Protein AF-A0A4Q2DXU7-F1 (afdb_monomer_lite)

InterPro domains:
  IPR001356 Homeodomain [PF00046] (31-66)
  IPR001356 Homeodomain [PS50071] (28-76)
  IPR001356 Homeodomain [cd00086] (31-65)
  IPR009057 Homedomain-like superfamily [SSF46689] (8-70)

Sequence (76 aa):
MDSVSSLSRTSSAASFSSSDDITPSAINASRRTRKRFTNVQLTMLETLFHRNSHPSREEREAVAKAGDISSSSSGK

Structure (mmCIF, N/CA/C/O backbone):
data_AF-A0A4Q2DXU7-F1
#
_entry.id   AF-A0A4Q2DXU7-F1
#
loop_
_atom_site.group_PDB
_atom_site.id
_atom_site.type_symbol
_atom_site.label_atom_id
_atom_site.label_alt_id
_atom_site.label_comp_id
_atom_site.label_asym_id
_atom_site.label_entity_id
_atom_site.label_seq_id
_atom_site.pdbx_PDB_ins_code
_atom_site.Cartn_x
_atom_site.Cartn_y
_atom_site.Cartn_z
_atom_site.occupancy
_atom_site.B_iso_or_equiv
_atom_site.auth_seq_id
_atom_site.auth_comp_id
_atom_site.auth_asym_id
_atom_site.auth_atom_id
_atom_site.pdbx_PDB_model_num
ATOM 1 N N . MET A 1 1 ? 17.700 48.902 27.924 1.00 52.19 1 MET A N 1
ATOM 2 C CA . MET A 1 1 ? 16.922 48.289 26.832 1.00 52.19 1 MET A CA 1
ATOM 3 C C . MET A 1 1 ? 17.787 48.569 25.616 1.00 52.19 1 MET A C 1
ATOM 5 O O . MET A 1 1 ? 18.042 49.737 25.391 1.00 52.19 1 MET A O 1
ATOM 9 N N . ASP A 1 2 ? 18.504 47.631 24.998 1.00 40.16 2 ASP A N 1
ATOM 10 C CA . ASP A 1 2 ? 18.125 46.261 24.639 1.00 40.16 2 ASP A CA 1
ATOM 11 C C . ASP A 1 2 ? 19.403 45.407 24.562 1.00 40.16 2 ASP A C 1
ATOM 13 O O . ASP A 1 2 ? 20.354 45.731 23.854 1.00 40.16 2 ASP A O 1
ATOM 17 N N . SER A 1 3 ? 19.454 44.317 25.326 1.00 53.25 3 SER A N 1
ATOM 18 C CA . SER A 1 3 ? 20.534 43.339 25.224 1.00 53.25 3 SER A CA 1
ATOM 19 C C . SER A 1 3 ? 20.221 42.432 24.038 1.00 53.25 3 SER A C 1
ATOM 21 O O . SER A 1 3 ? 19.418 41.506 24.156 1.00 53.25 3 SER A O 1
ATOM 23 N N . VAL A 1 4 ? 20.816 42.700 22.874 1.00 57.28 4 VAL A N 1
ATOM 24 C CA . VAL A 1 4 ? 20.821 41.724 21.780 1.00 57.28 4 VAL A CA 1
ATOM 25 C C . VAL A 1 4 ? 21.821 40.630 22.138 1.00 57.28 4 VAL A C 1
ATOM 27 O O . VAL A 1 4 ? 22.982 40.644 21.737 1.00 57.28 4 VAL A O 1
ATOM 30 N N . SER A 1 5 ? 21.361 39.670 22.944 1.00 59.22 5 SER A N 1
ATOM 31 C CA . SER A 1 5 ? 21.958 38.339 22.991 1.00 59.22 5 SER A CA 1
ATOM 32 C C . SER A 1 5 ? 21.879 37.779 21.576 1.00 59.22 5 SER A C 1
ATOM 34 O O . SER A 1 5 ? 20.868 37.212 21.161 1.00 59.22 5 SER A O 1
ATOM 36 N N . SER A 1 6 ? 22.933 38.035 20.802 1.00 63.09 6 SER A N 1
ATOM 37 C CA . SER A 1 6 ? 23.159 37.405 19.517 1.00 63.09 6 SER A CA 1
ATOM 38 C C . SER A 1 6 ? 23.292 35.924 19.815 1.00 63.09 6 SER A C 1
ATOM 40 O O . SER A 1 6 ? 24.317 35.459 20.312 1.00 63.09 6 SER A O 1
ATOM 42 N N . LEU A 1 7 ? 22.188 35.204 19.621 1.00 61.06 7 LEU A N 1
ATOM 43 C CA . LEU A 1 7 ? 22.163 33.756 19.595 1.00 61.06 7 LEU A CA 1
ATOM 44 C C . LEU A 1 7 ? 23.219 33.356 18.573 1.00 61.06 7 LEU A C 1
ATOM 46 O O . LEU A 1 7 ? 22.983 33.470 17.369 1.00 61.06 7 LEU A O 1
ATOM 50 N N . SER A 1 8 ? 24.385 32.930 19.058 1.00 54.12 8 SER A N 1
ATOM 51 C CA . SER A 1 8 ? 25.385 32.231 18.268 1.00 54.12 8 SER A CA 1
ATOM 52 C C . SER A 1 8 ? 24.702 31.002 17.681 1.00 54.12 8 SER A C 1
ATOM 54 O O . SER A 1 8 ? 24.677 29.930 18.283 1.00 54.12 8 SER A O 1
ATOM 56 N N . ARG A 1 9 ? 24.075 31.181 16.513 1.00 64.62 9 ARG A N 1
ATOM 57 C CA . ARG A 1 9 ? 23.612 30.104 15.653 1.00 64.62 9 ARG A CA 1
ATOM 58 C C . ARG A 1 9 ? 24.878 29.419 15.208 1.00 64.62 9 ARG A C 1
ATOM 60 O O . ARG A 1 9 ? 25.618 29.943 14.383 1.00 64.62 9 ARG A O 1
ATOM 67 N N . THR A 1 10 ? 25.134 28.304 15.874 1.00 65.75 10 THR A N 1
ATOM 68 C CA . THR A 1 10 ? 26.145 27.311 15.562 1.00 65.75 10 THR A CA 1
ATOM 69 C C . THR A 1 10 ? 26.463 27.333 14.074 1.00 65.75 10 THR A C 1
ATOM 71 O O . THR A 1 10 ? 25.657 26.906 13.245 1.00 65.75 10 THR A O 1
ATOM 74 N N . SER A 1 11 ? 27.638 27.864 13.749 1.00 59.91 11 SER A N 1
ATOM 75 C CA . SER A 1 11 ? 28.299 27.629 12.480 1.00 59.91 11 SER A CA 1
ATOM 76 C C . SER A 1 11 ? 28.281 26.130 12.218 1.00 59.91 11 SER A C 1
ATOM 78 O O . SER A 1 11 ? 28.843 25.350 12.984 1.00 59.91 11 SER A O 1
ATOM 80 N N . SER A 1 12 ? 27.622 25.707 11.150 1.00 51.47 12 SER A N 1
ATOM 81 C CA . SER A 1 12 ? 27.835 24.384 10.577 1.00 51.47 12 SER A CA 1
ATOM 82 C C . SER A 1 12 ? 27.663 24.487 9.074 1.00 51.47 12 SER A C 1
ATOM 84 O O . SER A 1 12 ? 26.567 24.440 8.529 1.00 51.47 12 SER A O 1
ATOM 86 N N . ALA A 1 13 ? 28.813 24.760 8.462 1.00 63.62 13 ALA A N 1
ATOM 87 C CA . ALA A 1 13 ? 29.286 24.237 7.192 1.00 63.62 13 ALA A CA 1
ATOM 88 C C . ALA A 1 13 ? 28.238 23.545 6.305 1.00 63.62 13 ALA A C 1
ATOM 90 O O . ALA A 1 13 ? 28.032 22.339 6.382 1.00 63.62 13 ALA A O 1
ATOM 91 N N . ALA A 1 14 ? 27.686 24.312 5.373 1.00 60.09 14 ALA A N 1
ATOM 92 C CA . ALA A 1 14 ? 27.400 23.823 4.031 1.00 60.09 14 ALA A CA 1
ATOM 93 C C . ALA A 1 14 ? 27.447 25.014 3.066 1.00 60.09 14 ALA A C 1
ATOM 95 O O . ALA A 1 14 ? 26.430 25.468 2.548 1.00 60.09 14 ALA A O 1
ATOM 96 N N . SER A 1 15 ? 28.645 25.564 2.859 1.00 46.09 15 SER A N 1
ATOM 97 C CA . SER A 1 15 ? 28.885 26.416 1.697 1.00 46.09 15 SER A CA 1
ATOM 98 C C . SER A 1 15 ? 28.899 25.513 0.468 1.00 46.09 15 SER A C 1
ATOM 100 O O . SER A 1 15 ? 29.885 24.825 0.211 1.00 46.09 15 SER A O 1
ATOM 102 N N . PHE A 1 16 ? 27.798 25.486 -0.278 1.00 56.56 16 PHE A N 1
ATOM 103 C CA . PHE A 1 16 ? 27.794 24.949 -1.633 1.00 56.56 16 PHE A CA 1
ATOM 104 C C . PHE A 1 16 ? 28.574 25.938 -2.500 1.00 56.56 16 PHE A C 1
ATOM 106 O O . PHE A 1 16 ? 28.062 26.987 -2.884 1.00 56.56 16 PHE A O 1
ATOM 113 N N . SER A 1 17 ? 29.859 25.645 -2.703 1.00 50.34 17 SER A N 1
ATOM 114 C CA . SER A 1 17 ? 30.733 26.415 -3.582 1.00 50.34 17 SER A CA 1
ATOM 115 C C . SER A 1 17 ? 30.170 26.356 -4.999 1.00 50.34 17 SER A C 1
ATOM 117 O O . SER A 1 17 ? 30.209 25.316 -5.653 1.00 50.34 17 SER A O 1
ATOM 119 N N . SER A 1 18 ? 29.598 27.472 -5.442 1.00 63.25 18 SER A N 1
ATOM 120 C CA . SER A 1 18 ? 29.200 27.691 -6.825 1.00 63.25 18 SER A CA 1
ATOM 121 C C . SER A 1 18 ? 30.466 27.962 -7.634 1.00 63.25 18 SER A C 1
ATOM 123 O O . SER A 1 18 ? 30.971 29.082 -7.640 1.00 63.25 18 SER A O 1
ATOM 125 N N . SER A 1 19 ? 30.991 26.933 -8.295 1.00 53.94 19 SER A N 1
ATOM 126 C CA . SER A 1 19 ? 31.944 27.088 -9.389 1.00 53.94 19 SER A CA 1
ATOM 127 C C . SER A 1 19 ? 31.408 26.325 -10.591 1.00 53.94 19 SER A C 1
ATOM 129 O O . SER A 1 19 ? 30.973 25.180 -10.477 1.00 53.94 19 SER A O 1
ATOM 131 N N . ASP A 1 20 ? 31.348 27.054 -11.694 1.00 63.59 20 ASP A N 1
ATOM 132 C CA . ASP A 1 20 ? 30.788 26.686 -12.981 1.00 63.59 20 ASP A CA 1
ATOM 133 C C . ASP A 1 20 ? 31.584 25.527 -13.601 1.00 63.59 20 ASP A C 1
ATOM 135 O O . ASP A 1 20 ? 32.754 25.686 -13.935 1.00 63.59 20 ASP A O 1
ATOM 139 N N . ASP A 1 21 ? 30.951 24.360 -13.716 1.00 43.88 21 ASP A N 1
ATOM 140 C CA . ASP A 1 21 ? 31.200 23.394 -14.786 1.00 43.88 21 ASP A CA 1
ATOM 141 C C . ASP A 1 21 ? 29.918 22.566 -14.937 1.00 43.88 21 ASP A C 1
ATOM 143 O O . ASP A 1 21 ? 29.510 21.835 -14.025 1.00 43.88 21 ASP A O 1
ATOM 147 N N . ILE A 1 22 ? 29.219 22.738 -16.060 1.00 55.88 22 ILE A N 1
ATOM 148 C CA . ILE A 1 22 ? 28.063 21.919 -16.437 1.00 55.88 22 ILE A CA 1
ATOM 149 C C . ILE A 1 22 ? 28.592 20.508 -16.739 1.00 55.88 22 ILE A C 1
ATOM 151 O O . ILE A 1 22 ? 28.719 20.089 -17.885 1.00 55.88 22 ILE A O 1
ATOM 155 N N . THR A 1 23 ? 28.895 19.751 -15.689 1.00 47.88 23 THR A N 1
ATOM 156 C CA . THR A 1 23 ? 29.144 18.315 -15.756 1.00 47.88 23 THR A CA 1
ATOM 157 C C . THR A 1 23 ? 27.786 17.604 -15.692 1.00 47.88 23 THR A C 1
ATOM 159 O O . THR A 1 23 ? 27.107 17.650 -14.663 1.00 47.88 23 THR A O 1
ATOM 162 N N . PRO A 1 24 ? 27.333 16.887 -16.738 1.00 50.38 24 PRO A N 1
ATOM 163 C CA . PRO A 1 24 ? 26.069 16.143 -16.706 1.00 50.38 24 PRO A CA 1
ATOM 164 C C . PRO A 1 24 ? 26.181 14.841 -15.883 1.00 50.38 24 PRO A C 1
ATOM 166 O O . PRO A 1 24 ? 25.582 13.826 -16.228 1.00 50.38 24 PRO A O 1
ATOM 169 N N . SER A 1 25 ? 26.957 14.833 -14.794 1.00 47.97 25 SER A N 1
ATOM 170 C CA . SER A 1 25 ? 27.411 13.613 -14.113 1.00 47.97 25 SER A CA 1
ATOM 171 C C . SER A 1 25 ? 27.011 13.522 -12.633 1.00 47.97 25 SER A C 1
ATO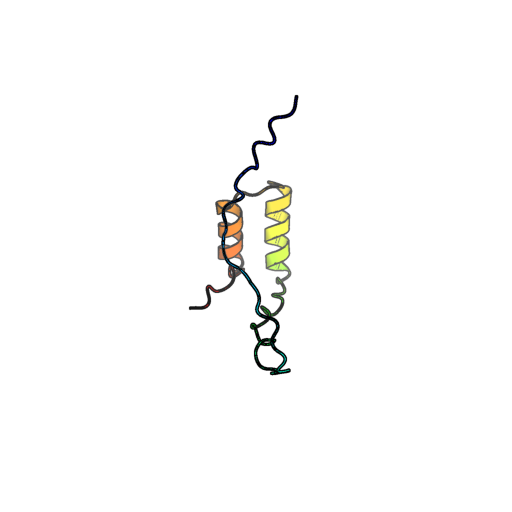M 173 O O . SER A 1 25 ? 27.697 12.881 -11.841 1.00 47.97 25 SER A O 1
ATOM 175 N N . ALA A 1 26 ? 25.882 14.124 -12.245 1.00 50.38 26 ALA A N 1
ATOM 176 C CA . ALA A 1 26 ? 25.281 13.912 -10.917 1.00 50.38 26 ALA A CA 1
ATOM 177 C C . ALA A 1 26 ? 23.739 13.851 -10.912 1.00 50.38 26 ALA A C 1
ATOM 179 O O . ALA A 1 26 ? 23.122 13.705 -9.860 1.00 50.38 26 ALA A O 1
ATOM 180 N N . ILE A 1 27 ? 23.086 13.899 -12.081 1.00 52.25 27 ILE A N 1
ATOM 181 C CA . ILE A 1 27 ? 21.616 13.770 -12.194 1.00 52.25 27 ILE A CA 1
ATOM 182 C C . ILE A 1 27 ? 21.180 12.289 -12.179 1.00 52.25 27 ILE A C 1
ATOM 184 O O . ILE A 1 27 ? 19.994 11.974 -12.101 1.00 52.25 27 ILE A O 1
ATOM 188 N N . ASN A 1 28 ? 22.136 11.355 -12.187 1.00 50.00 28 ASN A N 1
ATOM 189 C CA . ASN A 1 28 ? 21.873 9.922 -12.089 1.00 50.00 28 ASN A CA 1
ATOM 190 C C . ASN A 1 28 ? 21.953 9.404 -10.643 1.00 50.00 28 ASN A C 1
ATOM 192 O O . ASN A 1 28 ? 22.406 8.287 -10.397 1.00 50.00 28 ASN A O 1
ATOM 196 N N . ALA A 1 29 ? 21.485 10.193 -9.670 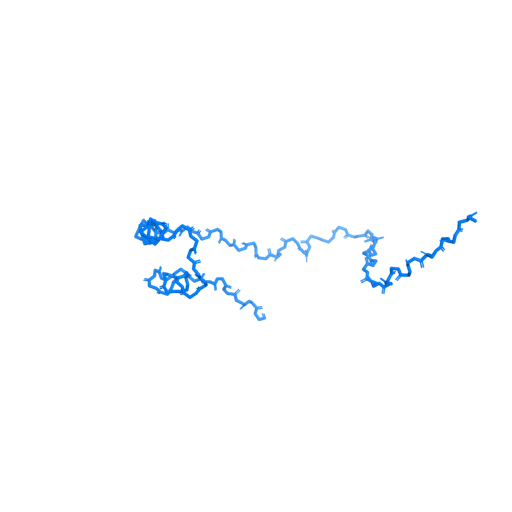1.00 55.06 29 ALA A N 1
ATOM 197 C CA . ALA A 1 29 ? 20.945 9.606 -8.452 1.00 55.06 29 ALA A CA 1
ATOM 198 C C . ALA A 1 29 ? 19.775 8.734 -8.904 1.00 55.06 29 ALA A C 1
ATOM 200 O O . ALA A 1 29 ? 18.702 9.261 -9.194 1.00 55.06 29 ALA A O 1
ATOM 201 N N . SER A 1 30 ? 20.052 7.439 -9.077 1.00 58.34 30 SER A N 1
ATOM 202 C CA . SER A 1 30 ? 19.141 6.368 -9.473 1.00 58.34 30 SER A CA 1
ATOM 203 C C . SER A 1 30 ? 17.757 6.632 -8.890 1.00 58.34 30 SER A C 1
ATOM 205 O O . SER A 1 30 ? 17.475 6.327 -7.728 1.00 58.34 30 SER A O 1
ATOM 207 N N . ARG A 1 31 ? 16.916 7.330 -9.663 1.00 61.53 31 ARG A N 1
ATOM 208 C CA . ARG A 1 31 ? 15.596 7.743 -9.206 1.00 61.53 31 ARG A CA 1
ATOM 209 C C . ARG A 1 31 ? 14.854 6.444 -9.021 1.00 61.53 31 ARG A C 1
ATOM 211 O O . ARG A 1 31 ? 14.545 5.795 -10.016 1.00 61.53 31 ARG A O 1
ATOM 218 N N . ARG A 1 32 ? 14.640 6.057 -7.757 1.00 64.06 32 ARG A N 1
ATOM 219 C CA . ARG A 1 32 ? 13.957 4.822 -7.374 1.00 64.06 32 ARG A CA 1
ATOM 220 C C . ARG A 1 32 ? 12.763 4.657 -8.299 1.00 64.06 32 ARG A C 1
ATOM 222 O O . ARG A 1 32 ? 11.822 5.449 -8.223 1.00 64.06 32 ARG A O 1
ATOM 229 N N . THR A 1 33 ? 12.846 3.691 -9.215 1.00 66.50 33 THR A N 1
ATOM 230 C CA . THR A 1 33 ? 11.785 3.469 -10.191 1.00 66.50 33 THR A CA 1
ATOM 231 C C . THR A 1 33 ? 10.499 3.304 -9.405 1.00 66.50 33 THR A C 1
ATOM 233 O O . THR A 1 33 ? 10.468 2.574 -8.410 1.00 66.50 33 THR A O 1
ATOM 236 N N . ARG A 1 34 ? 9.460 4.050 -9.785 1.00 76.00 34 ARG A N 1
ATOM 237 C CA . ARG A 1 34 ? 8.196 4.061 -9.052 1.00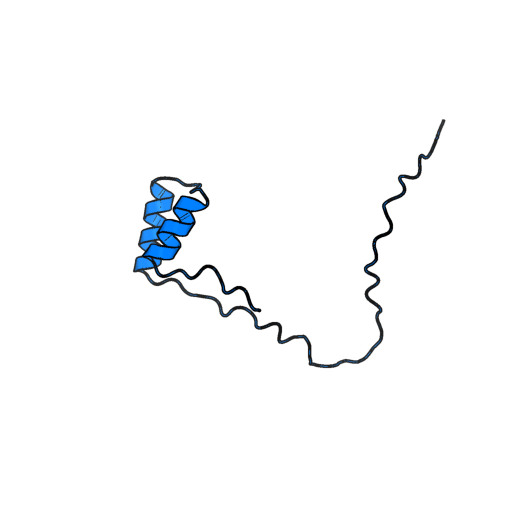 76.00 34 ARG A CA 1
ATOM 238 C C . ARG A 1 34 ? 7.669 2.626 -8.969 1.00 76.00 34 ARG A C 1
ATOM 240 O O . ARG A 1 34 ? 7.191 2.095 -9.970 1.00 76.00 34 ARG A O 1
ATOM 247 N N . LYS A 1 35 ? 7.757 1.993 -7.790 1.00 70.75 35 LYS A N 1
ATOM 248 C CA . LYS A 1 35 ? 7.143 0.678 -7.566 1.00 70.75 35 LYS A CA 1
ATOM 249 C C . LYS A 1 35 ? 5.636 0.846 -7.688 1.00 70.75 35 LYS A C 1
ATOM 251 O O . LYS A 1 35 ? 5.042 1.682 -7.008 1.00 70.75 35 LYS A O 1
ATOM 256 N N . ARG A 1 36 ? 5.030 0.059 -8.572 1.00 84.12 36 ARG A N 1
ATOM 257 C CA . ARG A 1 36 ? 3.580 -0.108 -8.622 1.00 84.12 36 ARG A CA 1
ATOM 258 C C . ARG A 1 36 ? 3.223 -1.308 -7.763 1.00 84.12 36 ARG A C 1
ATOM 260 O O . ARG A 1 36 ? 3.847 -2.357 -7.903 1.00 84.12 36 ARG A O 1
ATOM 267 N N . PHE A 1 37 ? 2.253 -1.128 -6.879 1.00 86.56 37 PHE A N 1
ATOM 268 C CA . PHE A 1 37 ? 1.708 -2.236 -6.111 1.00 86.56 37 PHE A CA 1
ATOM 269 C C . PHE A 1 37 ? 0.756 -3.053 -6.985 1.00 86.56 37 PHE A C 1
ATOM 271 O O . PHE A 1 37 ? 0.065 -2.495 -7.841 1.00 86.56 37 PHE A O 1
ATOM 278 N N . THR A 1 38 ? 0.750 -4.370 -6.800 1.00 90.25 38 THR A N 1
ATOM 279 C CA . THR A 1 38 ? -0.235 -5.259 -7.427 1.00 90.25 38 THR A CA 1
ATOM 280 C C . THR A 1 38 ? -1.605 -5.052 -6.783 1.00 90.25 38 THR A C 1
ATOM 282 O O . THR A 1 38 ? -1.699 -4.552 -5.662 1.00 90.25 38 THR A O 1
ATOM 285 N N . ASN A 1 39 ? -2.684 -5.457 -7.457 1.00 92.00 39 ASN A N 1
ATOM 286 C CA . ASN A 1 39 ? -4.034 -5.332 -6.897 1.00 92.00 39 ASN A CA 1
ATOM 287 C C . ASN A 1 39 ? -4.148 -6.029 -5.534 1.00 92.00 39 ASN A C 1
ATOM 289 O O . ASN A 1 39 ? -4.692 -5.448 -4.606 1.00 92.00 39 ASN A O 1
ATOM 293 N N . VAL A 1 40 ? -3.545 -7.214 -5.391 1.00 90.56 40 VAL A N 1
ATOM 294 C CA . VAL A 1 40 ? -3.500 -7.953 -4.119 1.00 90.56 40 VAL A CA 1
ATOM 295 C C . VAL A 1 40 ? -2.816 -7.130 -3.022 1.00 90.56 40 VAL A C 1
ATOM 297 O O . VAL A 1 40 ? -3.340 -7.020 -1.917 1.00 90.56 40 VAL A O 1
ATOM 300 N N . GLN A 1 41 ? -1.682 -6.494 -3.332 1.00 91.12 41 GLN A N 1
ATOM 301 C CA . GLN A 1 41 ? -0.967 -5.633 -2.383 1.00 91.12 41 GLN A CA 1
ATOM 302 C C . GLN A 1 41 ? -1.801 -4.410 -1.974 1.00 91.12 41 GLN A C 1
ATOM 304 O O . GLN A 1 41 ? -1.774 -4.023 -0.808 1.00 91.12 41 GLN A O 1
ATOM 309 N N . LEU A 1 42 ? -2.562 -3.817 -2.901 1.00 92.81 42 LEU A N 1
ATOM 310 C CA . LEU A 1 42 ? -3.478 -2.717 -2.588 1.00 92.81 42 LEU A CA 1
ATOM 311 C C . LEU A 1 42 ? -4.591 -3.173 -1.641 1.00 92.81 42 LEU A C 1
ATOM 313 O O . LEU A 1 42 ? -4.798 -2.528 -0.619 1.00 92.81 42 LEU A O 1
ATOM 317 N N . THR A 1 43 ? -5.222 -4.321 -1.900 1.00 94.12 43 THR A N 1
ATOM 318 C CA . THR A 1 43 ? -6.290 -4.855 -1.037 1.00 94.12 43 THR A CA 1
ATOM 319 C C . THR A 1 43 ? -5.793 -5.141 0.380 1.00 94.12 43 THR A C 1
ATOM 321 O O . THR A 1 43 ? -6.506 -4.902 1.354 1.00 94.12 43 THR A O 1
ATOM 324 N N . MET A 1 44 ? -4.551 -5.614 0.526 1.00 91.19 44 MET A N 1
ATOM 325 C CA . MET A 1 44 ? -3.929 -5.813 1.840 1.00 91.19 44 MET A CA 1
ATOM 326 C C . MET A 1 44 ? -3.727 -4.489 2.587 1.00 91.19 44 MET A C 1
ATOM 328 O O . MET A 1 44 ? -4.024 -4.409 3.779 1.00 91.19 44 MET A O 1
ATOM 332 N N . LEU A 1 45 ? -3.257 -3.448 1.891 1.00 91.25 45 LEU A N 1
ATOM 333 C CA . LEU A 1 45 ? -3.085 -2.108 2.461 1.00 91.25 45 LEU A CA 1
ATOM 334 C C . LEU A 1 45 ? -4.432 -1.477 2.845 1.00 91.25 45 LEU A C 1
ATOM 336 O O . LEU A 1 45 ? -4.551 -0.924 3.936 1.00 91.25 45 LEU A O 1
ATOM 340 N N . GLU A 1 46 ? -5.451 -1.603 1.995 1.00 93.75 46 GLU A N 1
ATOM 341 C CA . GLU A 1 46 ? -6.814 -1.122 2.256 1.00 93.75 46 GLU A CA 1
ATOM 342 C C . GLU A 1 46 ? -7.444 -1.843 3.448 1.00 93.75 46 GLU A C 1
ATOM 344 O O . GLU A 1 46 ? -8.012 -1.207 4.332 1.00 93.75 46 GLU A O 1
ATOM 349 N N . THR A 1 47 ? -7.296 -3.168 3.525 1.00 92.81 47 THR A N 1
ATOM 350 C CA . THR A 1 47 ? -7.796 -3.960 4.657 1.00 92.81 47 THR A CA 1
ATOM 351 C C . THR A 1 47 ? -7.153 -3.510 5.963 1.00 92.81 47 THR A C 1
ATOM 353 O O . THR A 1 47 ? -7.855 -3.325 6.955 1.00 92.81 47 THR A O 1
ATOM 356 N N . LEU A 1 48 ? -5.833 -3.296 5.972 1.00 90.38 48 LEU A N 1
ATOM 357 C CA . LEU A 1 48 ? -5.138 -2.784 7.151 1.00 90.38 48 LEU A CA 1
ATOM 358 C C . LEU A 1 48 ? -5.656 -1.391 7.531 1.00 90.38 48 LEU A C 1
ATOM 360 O O . LEU A 1 48 ? -5.965 -1.161 8.696 1.00 90.38 48 LEU A O 1
ATOM 364 N N . PHE A 1 49 ? -5.821 -0.501 6.551 1.00 92.94 49 PHE A N 1
ATOM 365 C CA . PHE A 1 49 ? -6.296 0.866 6.762 1.00 92.94 49 PHE A CA 1
ATOM 366 C C . PHE A 1 49 ? -7.724 0.934 7.323 1.00 92.94 49 PHE A C 1
ATOM 368 O O . PHE A 1 49 ? -8.002 1.745 8.206 1.00 92.94 49 PHE A O 1
ATOM 375 N N . HIS A 1 50 ? -8.624 0.062 6.863 1.00 94.69 50 HIS A N 1
ATOM 376 C CA . HIS A 1 50 ? -9.985 -0.026 7.399 1.00 94.69 50 HIS A CA 1
ATOM 377 C C . HIS A 1 50 ? -10.019 -0.501 8.855 1.00 94.69 50 HIS A C 1
ATOM 379 O O . HIS A 1 50 ? -10.937 -0.147 9.591 1.00 94.69 50 HIS A O 1
ATOM 385 N N . ARG A 1 51 ? -9.036 -1.303 9.283 1.00 91.75 51 ARG A N 1
ATOM 386 C CA . ARG A 1 51 ? -8.927 -1.762 10.676 1.00 91.75 51 ARG A CA 1
ATOM 387 C C . ARG A 1 51 ? -8.231 -0.744 11.569 1.00 91.75 51 ARG A C 1
ATOM 389 O O . ARG A 1 51 ? -8.630 -0.571 12.716 1.00 91.75 51 ARG A O 1
ATOM 396 N N . ASN A 1 52 ? -7.197 -0.097 11.050 1.00 89.06 52 ASN A N 1
ATOM 397 C CA . ASN A 1 52 ? -6.447 0.944 11.726 1.00 89.06 52 ASN A CA 1
ATOM 398 C C . ASN A 1 52 ? -5.980 1.965 10.684 1.00 89.06 52 ASN A C 1
ATOM 400 O O . ASN A 1 52 ? -5.107 1.670 9.871 1.00 89.06 52 ASN A O 1
ATOM 404 N N . SER A 1 53 ? -6.530 3.181 10.724 1.00 92.88 53 SER A N 1
ATOM 405 C CA . SER A 1 53 ? -6.150 4.239 9.779 1.00 92.88 53 SER A CA 1
ATOM 406 C C . SER A 1 53 ? -4.710 4.728 9.970 1.00 92.88 53 SER A C 1
ATOM 408 O O . SER A 1 53 ? -4.144 5.334 9.062 1.00 92.88 53 SER A O 1
ATOM 410 N N . HIS A 1 54 ? -4.102 4.445 11.126 1.00 91.50 54 HIS A N 1
ATOM 411 C CA . HIS A 1 54 ? -2.722 4.798 11.448 1.00 91.50 54 HIS A CA 1
ATOM 412 C C . HIS A 1 54 ? -1.962 3.555 11.934 1.00 91.50 54 HIS A C 1
ATOM 414 O O . HIS A 1 54 ? -1.626 3.457 13.118 1.00 91.50 54 HIS A O 1
ATOM 420 N N . PRO A 1 55 ? -1.689 2.586 11.036 1.00 90.06 55 PRO A N 1
ATOM 421 C CA . PRO A 1 55 ? -0.975 1.379 11.408 1.00 90.06 55 PRO A CA 1
ATOM 422 C C . PRO A 1 55 ? 0.436 1.726 11.876 1.00 90.06 55 PRO A C 1
ATOM 424 O O . PRO A 1 55 ? 1.155 2.534 11.271 1.00 90.06 55 PRO A O 1
ATOM 427 N N . SER A 1 56 ? 0.839 1.086 12.965 1.00 91.69 56 SER A N 1
ATOM 428 C CA . SER A 1 56 ? 2.174 1.188 13.529 1.00 91.69 56 SER A CA 1
ATOM 429 C C . SER A 1 56 ? 3.235 0.700 12.538 1.00 91.69 56 SER A C 1
ATOM 431 O O . SER A 1 56 ? 2.960 0.136 11.473 1.00 91.69 56 SER A O 1
ATOM 433 N N . ARG A 1 57 ? 4.505 0.946 12.866 1.00 88.31 57 ARG A N 1
ATOM 434 C CA . ARG A 1 57 ? 5.621 0.484 12.036 1.00 88.31 57 ARG A CA 1
ATOM 435 C C . ARG A 1 57 ? 5.605 -1.039 11.858 1.00 88.31 57 ARG A C 1
ATOM 437 O O . ARG A 1 57 ? 5.773 -1.493 10.732 1.00 88.31 57 ARG A O 1
ATOM 444 N N . GLU A 1 58 ? 5.357 -1.788 12.927 1.00 90.38 58 GLU A N 1
ATOM 445 C CA . GLU A 1 58 ? 5.315 -3.254 12.899 1.00 90.38 58 GLU A CA 1
ATOM 446 C C . GLU A 1 58 ? 4.186 -3.773 12.001 1.00 90.38 58 GLU A C 1
ATOM 448 O O . GLU A 1 58 ? 4.406 -4.651 11.169 1.00 90.38 58 GLU A O 1
ATOM 453 N N . GLU A 1 59 ? 2.997 -3.170 12.087 1.00 88.69 59 GLU A N 1
ATOM 454 C CA . GLU A 1 59 ? 1.852 -3.529 11.240 1.00 88.69 59 GLU A CA 1
ATOM 455 C C . GLU A 1 59 ? 2.130 -3.264 9.753 1.00 88.69 59 GLU A C 1
ATOM 457 O O . GLU A 1 59 ? 1.830 -4.097 8.893 1.00 88.69 59 GLU A O 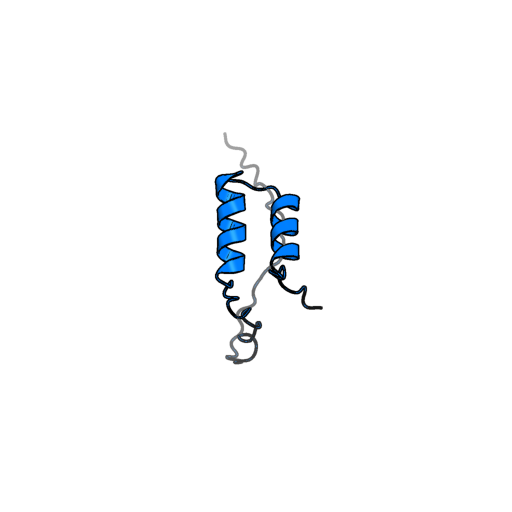1
ATOM 462 N N . ARG A 1 60 ? 2.764 -2.128 9.434 1.00 88.88 60 ARG A N 1
ATOM 463 C CA . ARG A 1 60 ? 3.183 -1.815 8.058 1.00 88.88 60 ARG A CA 1
ATOM 464 C C . ARG A 1 60 ? 4.245 -2.785 7.550 1.00 88.88 60 ARG A C 1
ATOM 466 O O . ARG A 1 60 ? 4.186 -3.183 6.389 1.00 88.88 60 ARG A O 1
ATOM 473 N N . GLU A 1 61 ? 5.200 -3.172 8.392 1.00 87.38 61 GLU A N 1
ATOM 474 C CA . GLU A 1 61 ? 6.239 -4.146 8.043 1.00 87.38 61 GLU A CA 1
ATOM 475 C C . GLU A 1 61 ? 5.659 -5.550 7.826 1.00 87.38 61 GLU A C 1
ATOM 477 O O . GLU A 1 61 ? 6.074 -6.239 6.895 1.00 87.38 61 GLU A O 1
ATOM 482 N N . ALA A 1 62 ? 4.650 -5.952 8.602 1.00 88.62 62 ALA A N 1
ATOM 483 C CA . ALA A 1 62 ? 3.947 -7.217 8.408 1.00 88.62 62 ALA A CA 1
ATOM 484 C C . ALA A 1 62 ? 3.254 -7.282 7.037 1.00 88.62 62 ALA A C 1
ATOM 486 O O . ALA A 1 62 ? 3.419 -8.265 6.312 1.00 88.62 62 ALA A O 1
ATOM 487 N N . VAL A 1 63 ? 2.547 -6.219 6.633 1.00 88.88 63 VAL A N 1
ATOM 488 C CA . VAL A 1 63 ? 1.932 -6.135 5.294 1.00 88.88 63 VAL A CA 1
ATOM 489 C C . VAL A 1 63 ? 2.990 -6.030 4.199 1.00 88.88 63 VAL A C 1
ATOM 491 O O . VAL A 1 63 ? 2.846 -6.658 3.152 1.00 88.88 63 VAL A O 1
ATOM 494 N N . ALA A 1 64 ? 4.091 -5.320 4.447 1.00 87.50 64 ALA A N 1
ATOM 495 C CA . ALA A 1 64 ? 5.209 -5.254 3.515 1.00 87.50 64 ALA A CA 1
ATOM 496 C C . ALA A 1 64 ? 5.847 -6.623 3.267 1.00 87.50 64 ALA A C 1
ATOM 498 O O . ALA A 1 64 ? 6.128 -6.971 2.122 1.00 87.50 64 ALA A O 1
ATOM 499 N N . LYS A 1 65 ? 6.031 -7.420 4.320 1.00 87.12 65 LYS A N 1
ATOM 500 C CA . LYS A 1 65 ? 6.561 -8.780 4.232 1.00 87.12 65 LYS A CA 1
ATOM 501 C C . LYS A 1 65 ? 5.577 -9.724 3.546 1.00 87.12 65 LYS A C 1
ATOM 503 O O . LYS A 1 65 ? 5.982 -10.497 2.691 1.00 87.12 65 LYS A O 1
ATOM 508 N N . ALA A 1 66 ? 4.296 -9.645 3.897 1.00 86.00 66 ALA A N 1
ATOM 509 C CA . ALA A 1 66 ? 3.270 -10.516 3.335 1.00 86.00 66 ALA A CA 1
ATOM 510 C C . ALA A 1 66 ? 2.952 -10.196 1.862 1.00 86.00 66 ALA A C 1
ATOM 512 O O . ALA A 1 66 ? 2.590 -11.089 1.106 1.00 86.00 66 ALA A O 1
ATOM 513 N N . GLY A 1 67 ? 3.089 -8.933 1.450 1.00 84.44 67 GLY A N 1
ATOM 514 C CA . GLY A 1 67 ? 2.856 -8.495 0.076 1.00 84.44 67 GLY A CA 1
ATOM 515 C C . GLY A 1 67 ? 4.117 -8.385 -0.783 1.00 84.44 67 GLY A C 1
ATOM 516 O O . GLY A 1 67 ? 4.022 -7.817 -1.865 1.00 84.44 67 GLY A O 1
ATOM 517 N N . ASP A 1 68 ? 5.296 -8.818 -0.321 1.00 81.81 68 ASP A N 1
ATOM 518 C CA . ASP A 1 68 ? 6.589 -8.572 -0.999 1.00 81.81 68 ASP A CA 1
ATOM 519 C C . ASP A 1 68 ? 6.799 -7.090 -1.392 1.00 81.81 68 ASP A C 1
ATOM 521 O O . ASP A 1 68 ? 7.415 -6.694 -2.397 1.00 81.8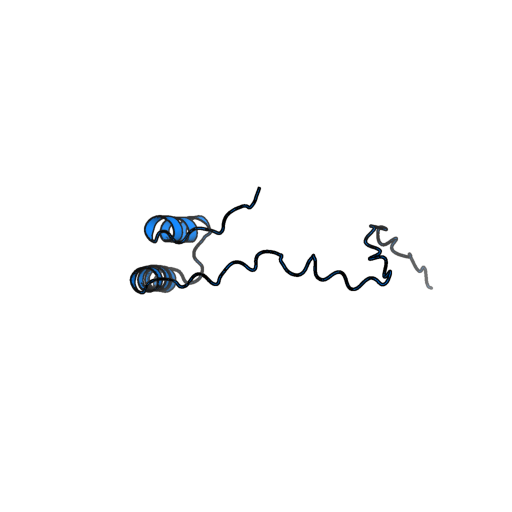1 68 ASP A O 1
ATOM 525 N N . ILE A 1 69 ? 6.275 -6.206 -0.547 1.00 81.00 69 ILE A N 1
ATOM 526 C CA . ILE A 1 69 ? 6.343 -4.762 -0.684 1.00 81.00 69 ILE A CA 1
ATOM 527 C C . ILE A 1 69 ? 7.708 -4.304 -0.162 1.00 81.00 69 ILE A C 1
ATOM 529 O O . ILE A 1 69 ? 7.813 -3.681 0.884 1.00 81.00 69 ILE A O 1
ATOM 533 N N . SER A 1 70 ? 8.789 -4.655 -0.872 1.00 64.75 70 SER A N 1
ATOM 534 C CA . SER A 1 70 ? 10.165 -4.339 -0.448 1.00 64.75 70 SER A CA 1
ATOM 535 C C . SER A 1 70 ? 10.296 -2.874 -0.010 1.00 64.75 70 SER A C 1
ATOM 537 O O . SER A 1 70 ? 10.252 -1.972 -0.856 1.00 64.75 70 SER A O 1
ATOM 539 N N . SER A 1 71 ? 10.498 -2.679 1.299 1.00 55.31 71 SER A N 1
ATOM 540 C CA . SER A 1 71 ? 10.973 -1.447 1.922 1.00 55.31 71 SER A CA 1
ATOM 541 C C . SER A 1 71 ? 12.340 -1.159 1.336 1.00 55.31 71 SER A C 1
ATOM 543 O O . SER A 1 71 ? 13.347 -1.760 1.683 1.00 55.31 71 SER A O 1
ATOM 545 N N . SER A 1 72 ? 12.295 -0.361 0.288 1.00 54.66 72 SER A N 1
ATOM 546 C CA . SER A 1 72 ? 13.394 0.171 -0.483 1.00 54.66 72 SER A CA 1
ATOM 547 C C . SER A 1 72 ? 14.800 -0.065 0.081 1.00 54.66 72 SER A C 1
ATOM 549 O O . SER A 1 72 ? 15.254 0.664 0.957 1.00 54.66 72 SER A O 1
ATOM 551 N N . SER A 1 73 ? 15.458 -1.072 -0.493 1.00 43.19 73 SER A N 1
ATOM 552 C CA . SER A 1 73 ? 16.895 -1.163 -0.758 1.00 43.19 73 SER A CA 1
ATOM 553 C C . SER A 1 73 ? 17.718 -0.006 -0.177 1.00 43.19 73 SER A C 1
ATOM 555 O O . SER A 1 73 ? 17.766 1.098 -0.725 1.00 43.19 73 SER A O 1
ATOM 557 N N . SER A 1 74 ? 18.360 -0.308 0.952 1.00 45.41 74 SER A N 1
ATOM 558 C CA . SER A 1 74 ? 19.586 0.338 1.397 1.00 45.41 74 SER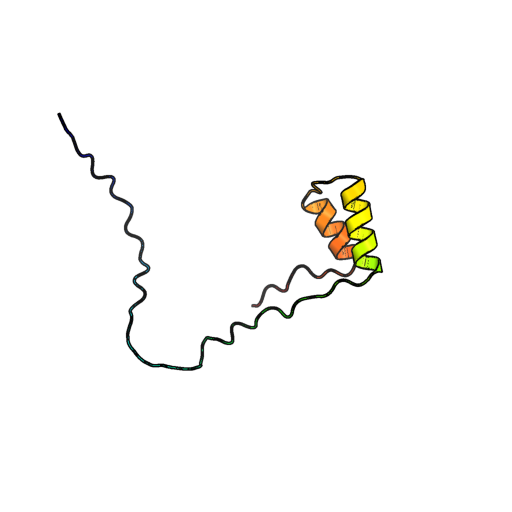 A CA 1
ATOM 559 C C . SER A 1 74 ? 20.643 0.079 0.319 1.00 45.41 74 SER A C 1
ATOM 561 O O . SER A 1 74 ? 21.031 -1.069 0.094 1.00 45.41 74 SER A O 1
ATOM 563 N N . GLY A 1 75 ? 21.008 1.124 -0.421 1.00 49.66 75 GLY A N 1
ATOM 564 C CA . GLY A 1 75 ? 22.133 1.107 -1.349 1.00 49.66 75 GLY A CA 1
ATOM 565 C C . GLY A 1 75 ? 23.413 1.303 -0.547 1.00 49.66 75 GLY A C 1
ATOM 566 O O . GLY A 1 75 ? 23.572 2.335 0.098 1.00 49.66 75 GLY A O 1
ATOM 567 N N . LYS A 1 76 ? 24.239 0.260 -0.539 1.00 35.47 76 LYS A N 1
ATOM 568 C CA . LYS A 1 76 ? 25.600 0.215 -0.002 1.00 35.47 76 LYS A CA 1
ATOM 569 C C . LYS A 1 76 ? 26.560 1.004 -0.891 1.00 35.47 76 LYS A C 1
ATOM 571 O O . LYS A 1 76 ? 26.301 1.041 -2.115 1.00 35.47 76 LYS A O 1
#

pLDDT: mean 70.83, std 18.07, range [35.47, 94.69]

Secondary structure (DSSP, 8-state):
-----------------------S-SS-S-----PPPPHHHHHHHHHHHHH-SS--HHHHHHHHHHTT--------

Radius of gyration: 22.98 Å; chains: 1; bounding box: 42×59×44 Å

Foldseek 3Di:
DDPPPPPPPDDDDDPPDDDDDPDVPPPPPPPPPPDDADPVLVVLVVVLCVVPVDDDPVSVVVSCVVRVVDPDDDDD

Organism: NCBI:txid2316362